Protein AF-A0A401I6B0-F1 (afdb_monomer_lite)

Foldseek 3Di:
DVVVVVVVVVVVVVVVVVVVVVLLVVLVVQLLVCLVVVDQLVVSCVVSVDDSVVSVVSNVVVD

Sequence (63 aa):
MGLEKILDDIERRGQNKGEQIGELKGKEDVAKQLIRMGMDSSSIALATGFSVQTIEDWRKEAY

Radius of gyration: 17.44 Å; chains: 1; bounding box: 38×24×49 Å

pLDDT: mean 80.3, std 10.5, range [55.38, 92.62]

Structure (mmCIF, N/CA/C/O backbone):
data_AF-A0A401I6B0-F1
#
_entry.id   AF-A0A401I6B0-F1
#
loop_
_atom_site.group_PDB
_atom_site.id
_atom_site.type_symbol
_atom_site.label_atom_id
_atom_site.label_alt_id
_atom_site.label_comp_id
_atom_site.label_asym_id
_atom_site.label_entity_id
_atom_site.label_seq_id
_atom_site.pdbx_PDB_ins_code
_atom_site.Cartn_x
_atom_site.Cartn_y
_atom_site.Cartn_z
_atom_site.occupancy
_atom_site.B_iso_or_equiv
_atom_site.auth_seq_id
_atom_site.auth_comp_id
_atom_site.auth_asym_id
_atom_site.auth_atom_id
_atom_site.pdbx_PDB_model_num
ATOM 1 N N . MET A 1 1 ? 26.623 -11.296 -32.773 1.00 61.34 1 MET A N 1
ATOM 2 C CA . MET A 1 1 ? 25.159 -11.509 -32.795 1.00 61.34 1 MET A CA 1
ATOM 3 C C . MET A 1 1 ? 24.587 -12.207 -31.554 1.00 61.34 1 MET A C 1
ATOM 5 O O . MET A 1 1 ? 23.402 -12.051 -31.316 1.00 61.34 1 MET A O 1
ATOM 9 N N . GLY A 1 2 ? 25.354 -12.963 -30.749 1.00 61.78 2 GLY A N 1
ATOM 10 C CA . GLY A 1 2 ? 24.807 -13.583 -29.522 1.00 61.78 2 GLY A CA 1
ATOM 11 C C . GLY A 1 2 ? 24.741 -12.659 -28.296 1.00 61.78 2 GLY A C 1
ATOM 12 O O . GLY A 1 2 ? 23.816 -12.763 -27.502 1.00 61.78 2 GLY A O 1
ATOM 13 N N . LEU A 1 3 ? 25.705 -11.743 -28.154 1.00 67.88 3 LEU A N 1
ATOM 14 C CA . LEU A 1 3 ? 25.868 -10.900 -26.959 1.00 67.88 3 LEU A CA 1
ATOM 15 C C . LEU A 1 3 ? 24.854 -9.752 -26.865 1.00 67.88 3 LEU A C 1
ATOM 17 O O . LEU A 1 3 ? 24.336 -9.502 -25.785 1.00 67.88 3 LEU A O 1
ATOM 21 N N . GLU A 1 4 ? 24.524 -9.103 -27.983 1.00 70.06 4 GLU A N 1
ATOM 22 C CA . GLU A 1 4 ? 23.536 -8.007 -28.024 1.00 70.06 4 GLU A CA 1
ATOM 23 C C . GLU A 1 4 ? 22.157 -8.483 -27.554 1.00 70.06 4 GLU A C 1
ATOM 25 O O . GLU A 1 4 ? 21.516 -7.841 -26.734 1.00 70.06 4 GLU A O 1
ATOM 30 N N . LYS A 1 5 ? 21.757 -9.691 -27.966 1.00 70.69 5 LYS A N 1
ATOM 31 C CA . LYS A 1 5 ? 20.477 -10.293 -27.576 1.00 70.69 5 LYS A CA 1
ATOM 32 C C . LYS A 1 5 ? 20.396 -10.616 -26.077 1.00 70.69 5 LYS A C 1
ATOM 34 O O . LYS A 1 5 ? 19.322 -10.557 -25.492 1.00 70.69 5 LYS A O 1
ATOM 39 N N . ILE A 1 6 ? 21.530 -10.966 -25.462 1.00 72.56 6 ILE A N 1
ATOM 40 C CA . ILE A 1 6 ? 21.621 -11.234 -24.019 1.00 72.56 6 ILE A CA 1
ATOM 41 C C . ILE A 1 6 ? 21.535 -9.924 -23.227 1.00 72.56 6 ILE A C 1
ATOM 43 O O . ILE A 1 6 ? 20.875 -9.888 -22.191 1.00 72.56 6 ILE A O 1
ATOM 47 N N . LEU A 1 7 ? 22.177 -8.857 -23.712 1.00 72.06 7 LEU A N 1
ATOM 48 C CA . LEU A 1 7 ? 22.130 -7.539 -23.076 1.00 72.06 7 LEU A CA 1
ATOM 49 C C . LEU A 1 7 ? 20.713 -6.945 -23.120 1.00 72.06 7 LEU A C 1
ATOM 51 O O . LEU A 1 7 ? 20.218 -6.525 -22.075 1.00 72.06 7 L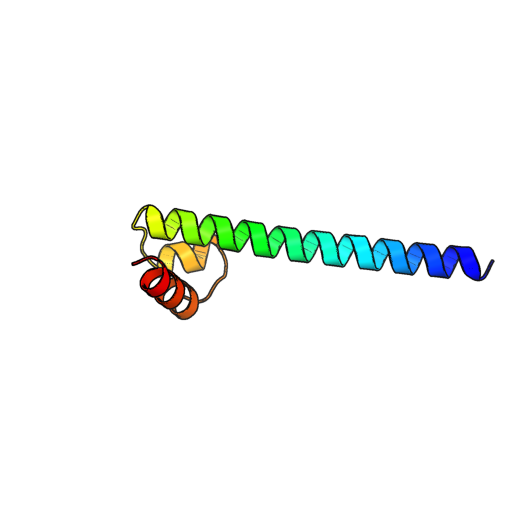EU A O 1
ATOM 55 N N . ASP A 1 8 ? 20.024 -7.035 -24.261 1.00 74.12 8 ASP A N 1
ATOM 56 C CA . ASP A 1 8 ? 18.629 -6.588 -24.408 1.00 74.12 8 ASP A CA 1
ATOM 57 C C . ASP A 1 8 ? 17.669 -7.320 -23.454 1.00 74.12 8 ASP A C 1
ATOM 59 O O . ASP A 1 8 ? 16.777 -6.714 -22.854 1.00 74.12 8 ASP A O 1
ATOM 63 N N . ASP A 1 9 ? 17.842 -8.634 -23.281 1.00 73.00 9 ASP A N 1
ATOM 64 C CA . ASP A 1 9 ? 17.007 -9.424 -22.371 1.00 73.00 9 ASP A CA 1
ATOM 65 C C . ASP A 1 9 ? 17.273 -9.084 -20.895 1.00 73.00 9 ASP A C 1
ATOM 67 O O . ASP A 1 9 ? 16.346 -9.111 -20.079 1.00 73.00 9 ASP A O 1
ATOM 71 N N . ILE A 1 10 ? 18.517 -8.749 -20.533 1.00 69.12 10 ILE A N 1
ATOM 72 C CA . ILE A 1 10 ? 18.866 -8.290 -19.180 1.00 69.12 10 ILE A CA 1
ATOM 73 C C . ILE A 1 10 ? 18.250 -6.915 -18.916 1.00 69.12 10 ILE A C 1
ATOM 75 O O . ILE A 1 10 ? 17.635 -6.721 -17.865 1.00 69.12 10 ILE A O 1
ATOM 79 N N . GLU A 1 11 ? 18.368 -5.987 -19.864 1.00 70.19 11 GLU A N 1
ATOM 80 C CA . GLU A 1 11 ? 17.827 -4.635 -19.731 1.00 70.19 11 GLU A CA 1
ATOM 81 C C . GLU A 1 11 ? 16.297 -4.653 -19.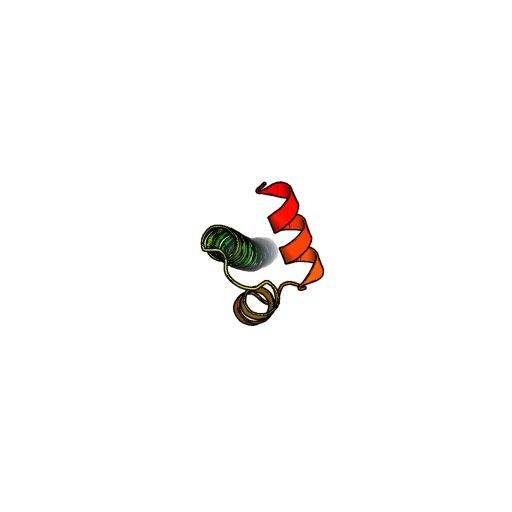628 1.00 70.19 11 GLU A C 1
ATOM 83 O O . GLU A 1 11 ? 15.736 -4.081 -18.691 1.00 70.19 11 GLU A O 1
ATOM 88 N N . ARG A 1 12 ? 15.616 -5.420 -20.489 1.00 69.31 12 ARG A N 1
ATOM 89 C CA . ARG A 1 12 ? 14.154 -5.581 -20.450 1.00 69.31 12 ARG A CA 1
ATOM 90 C C . ARG A 1 12 ? 13.670 -6.197 -19.137 1.00 69.31 12 ARG A C 1
ATOM 92 O O . ARG A 1 12 ? 12.666 -5.762 -18.573 1.00 69.31 12 ARG A O 1
ATOM 99 N N . ARG A 1 13 ? 14.379 -7.204 -18.610 1.00 68.81 13 ARG A N 1
ATOM 100 C CA . ARG A 1 13 ? 14.067 -7.782 -17.289 1.00 68.81 13 ARG A CA 1
ATOM 101 C C . ARG A 1 13 ? 14.301 -6.777 -16.164 1.00 68.81 13 ARG A C 1
ATOM 103 O O . ARG A 1 13 ? 13.518 -6.753 -15.217 1.00 68.81 13 ARG A O 1
ATOM 110 N N . GLY A 1 14 ? 15.351 -5.963 -16.261 1.00 66.38 14 GLY A N 1
ATOM 111 C CA . GLY A 1 14 ? 15.653 -4.897 -15.308 1.00 66.38 14 GLY A CA 1
ATOM 112 C C . GLY A 1 14 ? 14.563 -3.828 -15.264 1.00 66.38 14 GLY A C 1
ATOM 113 O O . GLY A 1 14 ? 14.087 -3.499 -14.180 1.00 66.38 14 GLY A O 1
ATOM 114 N N . GLN A 1 15 ? 14.116 -3.357 -16.430 1.00 69.88 15 GLN A N 1
ATOM 115 C CA . GLN A 1 15 ? 13.043 -2.368 -16.564 1.00 69.88 15 GLN A CA 1
ATOM 116 C C . GLN A 1 15 ? 11.715 -2.898 -16.019 1.00 69.88 15 GLN A C 1
ATOM 118 O O . GLN A 1 15 ? 11.150 -2.287 -15.118 1.00 69.88 15 GLN A O 1
ATOM 123 N N . ASN A 1 16 ? 11.280 -4.086 -16.452 1.00 66.25 16 ASN A N 1
ATOM 124 C CA . ASN A 1 16 ? 10.029 -4.687 -15.975 1.00 66.25 16 ASN A CA 1
ATOM 125 C C . ASN A 1 16 ? 10.031 -4.900 -14.455 1.00 66.25 16 ASN A C 1
ATOM 127 O O . ASN A 1 16 ? 9.036 -4.651 -13.777 1.00 66.25 16 ASN A O 1
ATOM 131 N N . LYS A 1 17 ? 11.163 -5.349 -13.899 1.00 63.91 17 LYS A N 1
ATOM 132 C CA . LYS A 1 17 ? 11.301 -5.551 -12.455 1.00 63.91 17 LYS A CA 1
ATOM 133 C C . LYS A 1 17 ? 11.338 -4.219 -11.702 1.00 63.91 17 LYS A C 1
ATOM 135 O O . LYS A 1 17 ? 10.768 -4.125 -10.620 1.00 63.91 17 LYS A O 1
ATOM 140 N N . GLY A 1 18 ? 11.988 -3.200 -12.261 1.00 63.12 18 GLY A N 1
ATOM 141 C CA . GLY A 1 18 ? 12.026 -1.851 -11.701 1.00 63.12 18 GLY A CA 1
ATOM 142 C C . GLY A 1 18 ? 10.646 -1.198 -11.663 1.00 63.12 18 GLY A C 1
ATOM 143 O O . GLY A 1 18 ? 10.261 -0.665 -10.626 1.00 63.12 18 GLY A O 1
ATOM 144 N N . GLU A 1 19 ? 9.886 -1.306 -12.751 1.00 68.50 19 GLU A N 1
ATOM 145 C CA . GLU A 1 19 ? 8.532 -0.760 -12.870 1.00 68.50 19 GLU A CA 1
ATOM 146 C C . GLU A 1 19 ? 7.571 -1.435 -11.884 1.00 68.50 19 GLU A C 1
ATOM 148 O O . GLU A 1 19 ? 6.902 -0.755 -11.109 1.00 68.50 19 GLU A O 1
ATOM 153 N N . GLN A 1 20 ? 7.611 -2.769 -11.791 1.00 66.56 20 GLN A N 1
ATOM 154 C CA . GLN A 1 20 ? 6.793 -3.523 -10.840 1.00 66.56 20 GLN A CA 1
ATOM 155 C C . GLN A 1 20 ? 7.137 -3.199 -9.375 1.00 66.56 20 GLN A C 1
ATOM 157 O O . GLN A 1 20 ? 6.244 -3.061 -8.538 1.00 66.56 20 GLN A O 1
ATOM 162 N N . ILE A 1 21 ? 8.426 -3.054 -9.043 1.00 68.62 21 ILE A N 1
ATOM 163 C CA . ILE A 1 21 ? 8.855 -2.646 -7.694 1.00 68.62 21 ILE A CA 1
ATOM 164 C C . ILE A 1 21 ? 8.423 -1.204 -7.403 1.00 68.62 21 ILE A C 1
ATOM 166 O O . ILE A 1 21 ? 8.010 -0.909 -6.282 1.00 68.62 21 ILE A O 1
ATOM 170 N N . GLY A 1 22 ? 8.516 -0.309 -8.389 1.00 70.62 22 GLY A N 1
ATOM 171 C CA . GLY A 1 22 ? 8.084 1.082 -8.267 1.00 70.62 22 GLY A CA 1
ATOM 172 C C . GLY A 1 22 ? 6.583 1.201 -8.016 1.00 70.62 22 GLY A C 1
ATOM 173 O O . GLY A 1 22 ? 6.169 1.915 -7.106 1.00 70.62 22 GLY A O 1
ATOM 174 N N . GLU A 1 23 ? 5.777 0.444 -8.757 1.00 76.06 23 GLU A N 1
ATOM 175 C CA . GLU A 1 23 ? 4.324 0.423 -8.601 1.00 76.06 23 GLU A CA 1
ATOM 176 C C . GLU A 1 23 ? 3.904 -0.122 -7.229 1.00 76.06 23 GLU A C 1
ATOM 178 O O . GLU A 1 23 ? 3.048 0.463 -6.564 1.00 76.06 23 GLU A O 1
ATOM 183 N N . LEU A 1 24 ? 4.542 -1.202 -6.763 1.00 73.69 24 LEU A N 1
ATOM 184 C CA . LEU A 1 24 ? 4.278 -1.770 -5.438 1.00 73.69 24 LEU A CA 1
ATOM 185 C C . LEU A 1 24 ? 4.632 -0.791 -4.314 1.00 73.69 24 LEU A C 1
ATOM 187 O O . LEU A 1 24 ? 3.820 -0.586 -3.413 1.00 73.69 24 LEU A O 1
ATOM 191 N N . LYS A 1 25 ? 5.801 -0.142 -4.395 1.00 75.69 25 LYS A N 1
ATOM 192 C CA . LYS A 1 25 ? 6.213 0.875 -3.416 1.00 75.69 25 LYS A CA 1
ATOM 193 C C . LYS A 1 25 ? 5.276 2.080 -3.416 1.00 75.69 25 LYS A C 1
ATOM 195 O O . LYS A 1 25 ? 4.883 2.536 -2.350 1.00 75.69 25 LYS A O 1
ATOM 200 N N . GLY A 1 26 ? 4.866 2.555 -4.593 1.00 82.44 26 GLY A N 1
ATOM 201 C CA . GLY A 1 26 ? 3.917 3.662 -4.710 1.00 82.44 26 GLY A CA 1
ATOM 202 C C . GLY A 1 26 ? 2.561 3.331 -4.085 1.00 82.44 26 GLY A C 1
ATOM 203 O O . GLY A 1 26 ? 2.015 4.133 -3.331 1.00 82.44 26 GLY A O 1
ATOM 204 N N . LYS A 1 27 ? 2.037 2.126 -4.334 1.00 85.06 27 LYS A N 1
ATOM 205 C CA . LYS A 1 27 ? 0.785 1.658 -3.722 1.00 85.06 27 LYS A CA 1
ATOM 206 C C . LYS A 1 27 ? 0.898 1.532 -2.203 1.00 85.06 27 LYS A C 1
ATOM 208 O O . LYS A 1 27 ? -0.047 1.885 -1.501 1.00 85.06 27 LYS A O 1
ATOM 213 N N . GLU A 1 28 ? 2.027 1.042 -1.694 1.00 85.69 28 GLU A N 1
ATOM 214 C CA . GLU A 1 28 ? 2.278 0.909 -0.254 1.00 85.69 28 GLU A CA 1
ATOM 215 C C . GLU A 1 28 ? 2.365 2.275 0.444 1.00 85.69 28 GLU A C 1
ATOM 217 O O . GLU A 1 28 ? 1.725 2.480 1.478 1.00 85.69 28 GLU A O 1
ATOM 222 N N . ASP A 1 29 ? 3.087 3.236 -0.138 1.00 86.88 29 ASP A N 1
ATOM 223 C CA . ASP A 1 29 ? 3.188 4.598 0.398 1.00 86.88 29 ASP A CA 1
ATOM 224 C C . ASP A 1 29 ? 1.823 5.297 0.420 1.00 86.88 29 ASP A C 1
ATOM 226 O O . ASP A 1 29 ? 1.463 5.931 1.418 1.00 86.88 29 ASP A O 1
ATOM 230 N N . VAL A 1 30 ? 1.027 5.124 -0.641 1.00 87.62 30 VAL A N 1
ATOM 231 C CA . VAL A 1 30 ? -0.357 5.614 -0.695 1.00 87.62 30 VAL A CA 1
ATOM 232 C C . VAL A 1 30 ? -1.196 4.956 0.400 1.00 87.62 30 VAL A C 1
ATOM 234 O O . VAL A 1 30 ? -1.853 5.664 1.159 1.00 87.62 30 VAL A O 1
ATOM 237 N N . ALA A 1 31 ? -1.141 3.629 0.557 1.00 88.62 31 ALA A N 1
ATOM 238 C CA . ALA A 1 31 ? -1.880 2.929 1.609 1.00 88.62 31 ALA A CA 1
ATOM 239 C C . ALA A 1 31 ? -1.537 3.471 3.004 1.00 88.62 31 ALA A C 1
ATOM 241 O O . ALA A 1 31 ? -2.432 3.810 3.778 1.00 88.62 31 ALA A O 1
ATOM 242 N N . LYS A 1 32 ? -0.244 3.636 3.304 1.00 88.31 32 LYS A N 1
ATOM 243 C CA . LYS A 1 32 ? 0.242 4.181 4.580 1.00 88.31 32 LYS A CA 1
ATOM 244 C C . LYS A 1 32 ? -0.204 5.624 4.812 1.00 88.31 32 LYS A C 1
ATOM 246 O O . LYS A 1 32 ? -0.561 5.975 5.938 1.00 88.31 32 LYS A O 1
ATOM 251 N N . GLN A 1 33 ? -0.214 6.468 3.780 1.00 89.75 33 GLN A N 1
ATOM 252 C CA . GLN A 1 33 ? -0.752 7.827 3.888 1.00 89.75 33 GLN A CA 1
ATOM 253 C C . GLN A 1 33 ? -2.251 7.821 4.191 1.00 89.75 33 GLN A C 1
ATOM 255 O O . GLN A 1 33 ? -2.681 8.530 5.099 1.00 89.75 33 GLN A O 1
ATOM 260 N N . LEU A 1 34 ? -3.036 6.992 3.501 1.00 90.12 34 LEU A N 1
ATOM 261 C CA . LEU A 1 34 ? -4.478 6.897 3.735 1.00 90.12 34 LEU A CA 1
ATOM 262 C C . LEU A 1 34 ? -4.790 6.376 5.152 1.00 90.12 34 LEU A C 1
ATOM 264 O O . LEU A 1 34 ? -5.696 6.894 5.805 1.00 90.12 34 LEU A O 1
ATOM 268 N N . ILE A 1 35 ? -3.992 5.430 5.667 1.00 91.19 35 ILE A N 1
ATOM 269 C CA . ILE A 1 35 ? -4.065 4.968 7.066 1.00 91.19 35 ILE A CA 1
ATOM 270 C C . I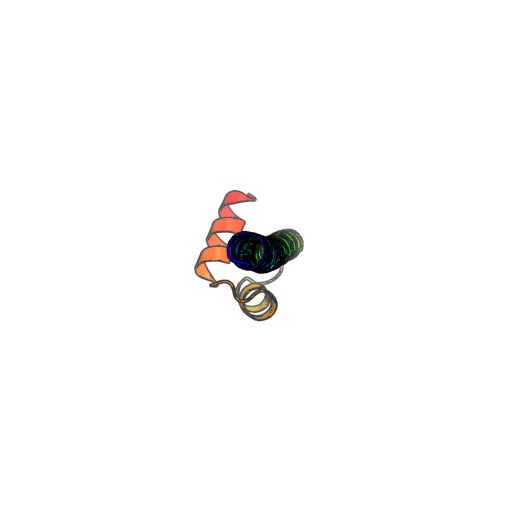LE A 1 35 ? -3.831 6.137 8.031 1.00 91.19 35 ILE A C 1
ATOM 272 O O . ILE A 1 35 ? -4.620 6.342 8.953 1.00 91.19 35 ILE A O 1
ATOM 276 N N . ARG A 1 36 ? -2.779 6.940 7.810 1.00 88.62 36 ARG A N 1
ATOM 277 C CA . ARG A 1 36 ? -2.468 8.124 8.638 1.00 88.62 36 ARG A CA 1
ATOM 278 C C . ARG A 1 36 ? -3.555 9.194 8.578 1.00 88.62 36 ARG A C 1
ATOM 280 O O . ARG A 1 36 ? -3.767 9.899 9.558 1.00 88.62 36 ARG A O 1
ATOM 287 N N . MET A 1 37 ? -4.246 9.309 7.447 1.00 88.88 37 MET A N 1
ATOM 288 C CA . MET A 1 37 ? -5.405 10.191 7.289 1.00 88.88 37 MET A CA 1
ATOM 289 C C . MET A 1 37 ? -6.668 9.649 7.978 1.00 88.88 37 MET A C 1
ATOM 291 O O . MET A 1 37 ? -7.689 10.330 7.993 1.00 88.88 37 MET A O 1
ATOM 295 N N . GLY A 1 38 ? -6.613 8.446 8.558 1.00 89.19 38 GLY A N 1
ATOM 296 C CA . GLY A 1 38 ? -7.725 7.838 9.283 1.00 89.19 38 GLY A CA 1
ATOM 297 C C . GLY A 1 38 ? -8.800 7.233 8.382 1.00 89.19 38 GLY A C 1
ATOM 298 O O . GLY A 1 38 ? -9.920 7.028 8.848 1.00 89.19 38 GLY A O 1
ATOM 299 N N . MET A 1 39 ? -8.491 6.951 7.111 1.00 91.38 39 MET A N 1
ATOM 300 C CA . MET A 1 39 ? -9.444 6.303 6.209 1.00 91.38 39 MET A CA 1
ATOM 301 C C . MET A 1 39 ? -9.771 4.868 6.633 1.00 91.38 39 MET A C 1
ATOM 303 O O . MET A 1 39 ? -8.981 4.188 7.289 1.00 91.38 39 MET A O 1
ATOM 307 N N . ASP A 1 40 ? -10.955 4.408 6.226 1.00 92.62 40 ASP A N 1
ATOM 308 C CA . ASP A 1 40 ? -11.400 3.036 6.453 1.00 92.62 40 ASP A CA 1
ATOM 309 C C . ASP A 1 40 ? -10.610 2.035 5.601 1.00 92.62 40 ASP A C 1
ATOM 311 O O . ASP A 1 40 ? -10.404 2.240 4.399 1.00 92.62 40 ASP A O 1
ATOM 315 N N . SER A 1 41 ? -10.230 0.917 6.211 1.00 90.25 41 SER A N 1
ATOM 316 C CA . SER A 1 41 ? -9.392 -0.117 5.602 1.00 90.25 41 SER A CA 1
ATOM 317 C C . SER A 1 41 ? -10.009 -0.745 4.351 1.00 90.25 41 SER A C 1
ATOM 319 O O . SER A 1 41 ? -9.279 -1.123 3.436 1.00 90.25 41 SER A O 1
ATOM 321 N N . SER A 1 42 ? -11.340 -0.780 4.239 1.00 91.50 42 SER A N 1
ATOM 322 C CA . SER A 1 42 ? -12.041 -1.251 3.035 1.00 91.50 42 SER A CA 1
ATOM 323 C C . SER A 1 42 ? -11.865 -0.285 1.860 1.00 91.50 42 SER A C 1
ATOM 325 O O . SER A 1 42 ? -11.662 -0.707 0.722 1.00 91.50 42 SER A O 1
ATOM 327 N N . SER A 1 43 ? -11.894 1.024 2.133 1.00 90.50 43 SER A N 1
ATOM 328 C CA . SER A 1 43 ? -11.676 2.061 1.112 1.00 90.50 43 SER A CA 1
ATOM 329 C C . SER A 1 43 ? -10.225 2.076 0.634 1.00 90.50 43 SER A C 1
ATOM 331 O O . SER A 1 43 ? -9.958 2.210 -0.559 1.00 90.50 43 SER A O 1
ATOM 333 N N . ILE A 1 44 ? -9.282 1.888 1.559 1.00 90.50 44 ILE A N 1
ATOM 334 C CA . ILE A 1 44 ? -7.854 1.794 1.241 1.00 90.50 44 ILE A CA 1
ATOM 335 C C . ILE A 1 44 ? -7.581 0.536 0.406 1.00 90.50 44 ILE A C 1
ATOM 337 O O . ILE A 1 44 ? -6.855 0.614 -0.586 1.00 90.50 44 ILE A O 1
ATOM 341 N N . ALA A 1 45 ? -8.206 -0.596 0.743 1.00 91.06 45 ALA A N 1
ATOM 342 C CA . ALA A 1 45 ? -8.082 -1.846 -0.006 1.00 91.06 45 ALA A CA 1
ATOM 343 C C . ALA A 1 45 ? -8.544 -1.682 -1.458 1.00 91.06 45 ALA A C 1
ATOM 345 O O . ALA A 1 45 ? -7.840 -2.080 -2.384 1.00 91.06 45 ALA A O 1
ATOM 346 N N . LEU A 1 46 ? -9.683 -1.014 -1.667 1.00 88.25 46 LEU A N 1
ATOM 347 C CA . LEU A 1 46 ? -10.197 -0.701 -3.003 1.00 88.25 46 LEU A CA 1
ATOM 348 C C . LEU A 1 46 ? -9.260 0.216 -3.802 1.00 88.25 46 LEU A C 1
ATOM 350 O O . LEU A 1 46 ? -9.062 -0.007 -4.993 1.00 88.25 46 LEU A O 1
ATOM 354 N N . ALA A 1 47 ? -8.676 1.232 -3.163 1.00 84.75 47 ALA A N 1
ATOM 355 C CA . ALA A 1 47 ? -7.820 2.210 -3.838 1.00 84.75 47 ALA A CA 1
ATOM 356 C C . ALA A 1 47 ? -6.422 1.668 -4.186 1.00 84.75 47 ALA A C 1
ATOM 358 O O . ALA A 1 47 ? -5.817 2.090 -5.169 1.00 84.75 47 ALA A O 1
ATOM 359 N N . THR A 1 4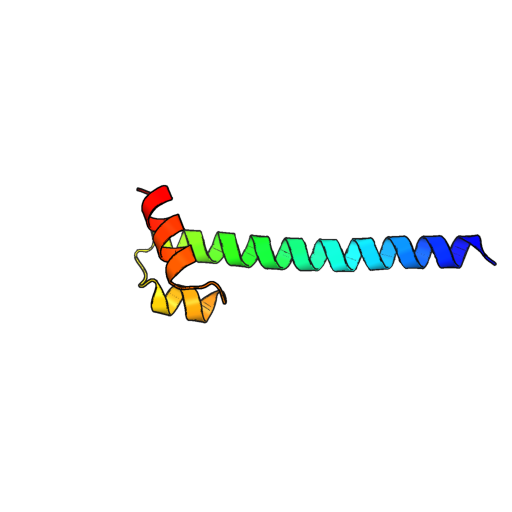8 ? -5.895 0.751 -3.374 1.00 85.25 48 THR A N 1
ATOM 360 C CA . THR A 1 48 ? -4.495 0.294 -3.459 1.00 8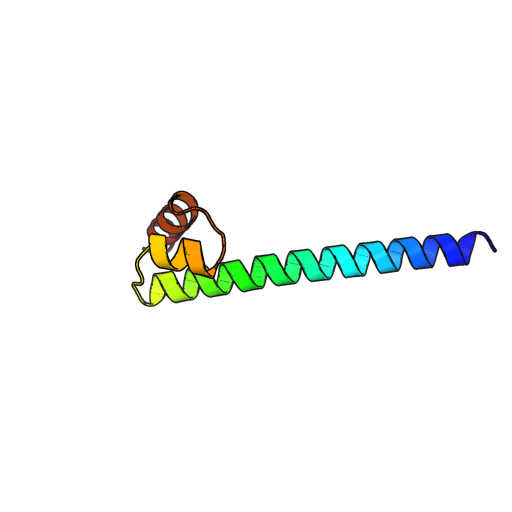5.25 48 THR A CA 1
ATOM 361 C C . THR A 1 48 ? -4.358 -1.137 -3.975 1.00 85.25 48 THR A C 1
ATOM 363 O O . THR A 1 48 ? -3.295 -1.518 -4.465 1.00 85.25 48 THR A O 1
ATOM 366 N N . GLY A 1 49 ? -5.437 -1.923 -3.910 1.00 86.31 49 GLY A N 1
ATOM 367 C CA . GLY A 1 49 ? -5.466 -3.339 -4.273 1.00 86.31 49 GLY A CA 1
ATOM 368 C C . GLY A 1 49 ? -4.920 -4.277 -3.193 1.00 86.31 49 GLY A C 1
ATOM 369 O O . GLY A 1 49 ? -4.857 -5.483 -3.423 1.00 86.31 49 GLY A O 1
ATOM 370 N N . PHE A 1 50 ? -4.525 -3.7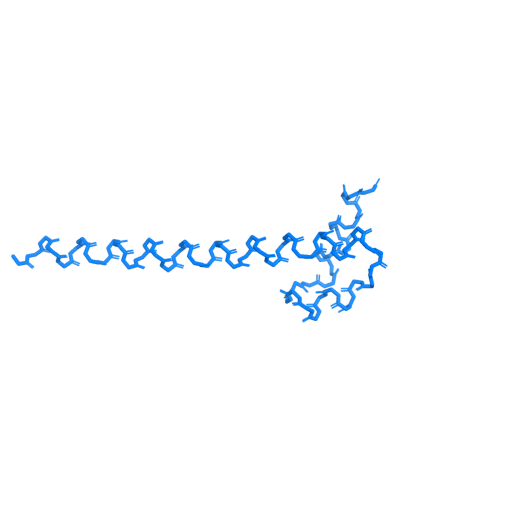59 -2.025 1.00 88.94 50 PHE A N 1
ATOM 371 C CA . PHE A 1 50 ? -4.122 -4.590 -0.892 1.00 88.94 50 PHE A CA 1
ATOM 372 C C . PHE A 1 50 ? -5.329 -5.185 -0.170 1.00 88.94 50 PHE A C 1
ATOM 374 O O . PHE A 1 50 ? -6.443 -4.667 -0.232 1.00 88.94 50 PHE A O 1
ATOM 381 N N . SER A 1 51 ? -5.103 -6.285 0.546 1.00 91.00 51 SER A N 1
ATOM 382 C CA . SER A 1 51 ? -6.150 -6.876 1.371 1.00 91.00 51 SER A CA 1
ATOM 383 C C . SER A 1 51 ? -6.453 -5.993 2.584 1.00 91.00 51 SER A C 1
ATOM 385 O O . SER A 1 51 ? -5.559 -5.350 3.139 1.00 91.00 51 SER A O 1
ATOM 387 N N . VAL A 1 52 ? -7.707 -6.014 3.039 1.00 91.25 52 VAL A N 1
ATOM 388 C CA . VAL A 1 52 ? -8.119 -5.317 4.269 1.00 91.25 52 VAL A CA 1
ATOM 389 C C . VAL A 1 52 ? -7.277 -5.775 5.466 1.00 91.25 52 VAL A C 1
ATOM 391 O O . VAL A 1 52 ? -6.861 -4.946 6.266 1.00 91.25 52 VAL A O 1
ATOM 394 N N . GLN A 1 53 ? -6.953 -7.071 5.545 1.00 91.50 53 GLN A N 1
ATOM 395 C CA . GLN A 1 53 ? -6.091 -7.642 6.584 1.00 91.50 53 GLN A CA 1
ATOM 396 C C . GLN A 1 53 ? -4.706 -6.972 6.606 1.00 91.50 53 GLN A C 1
ATOM 398 O O . GLN A 1 53 ? -4.258 -6.528 7.655 1.00 91.50 53 GLN A O 1
ATOM 403 N N . THR A 1 54 ? -4.067 -6.832 5.439 1.00 88.94 54 THR A N 1
ATOM 404 C CA . THR A 1 54 ? -2.755 -6.176 5.297 1.00 88.94 54 THR A CA 1
ATOM 405 C C . THR A 1 54 ? -2.794 -4.723 5.766 1.00 88.94 54 THR A C 1
ATOM 407 O O . THR A 1 54 ? -1.876 -4.259 6.435 1.00 88.94 54 THR A O 1
ATOM 410 N N . ILE A 1 55 ? -3.867 -4.005 5.436 1.00 91.00 55 ILE A N 1
ATOM 411 C CA . ILE A 1 55 ? -4.041 -2.604 5.828 1.00 91.00 55 ILE A CA 1
ATOM 412 C C . ILE A 1 55 ? -4.270 -2.476 7.337 1.00 91.00 55 ILE A C 1
ATOM 414 O O . ILE A 1 55 ? -3.697 -1.587 7.961 1.00 91.00 55 ILE A O 1
ATOM 418 N N . GLU A 1 56 ? -5.056 -3.372 7.936 1.00 91.38 56 GLU A N 1
ATOM 419 C CA . GLU A 1 56 ? -5.250 -3.433 9.389 1.00 91.38 56 GLU A CA 1
ATOM 420 C C . GLU A 1 56 ? -3.949 -3.752 10.134 1.00 91.38 56 GLU A C 1
ATOM 422 O O . GLU A 1 56 ? -3.677 -3.167 11.182 1.00 91.38 56 GLU A O 1
ATOM 427 N N . ASP A 1 57 ? -3.115 -4.637 9.593 1.00 91.69 57 ASP A N 1
ATOM 428 C CA . ASP A 1 57 ? -1.815 -4.946 10.187 1.00 91.69 57 ASP A CA 1
ATOM 429 C C . ASP A 1 57 ? -0.872 -3.735 10.110 1.00 91.69 57 ASP A C 1
ATOM 431 O O . ASP A 1 57 ? -0.307 -3.333 11.127 1.00 91.69 57 ASP A O 1
ATOM 435 N N . TRP A 1 58 ? -0.804 -3.042 8.968 1.00 89.19 58 TRP A N 1
ATOM 436 C CA . TRP A 1 58 ? -0.065 -1.775 8.857 1.00 89.19 58 TRP A CA 1
ATOM 437 C C . TRP A 1 58 ? -0.602 -0.675 9.771 1.00 89.19 58 TRP A C 1
ATOM 439 O O . TRP A 1 58 ? 0.163 0.157 10.259 1.00 89.19 58 TRP A O 1
ATOM 449 N N . ARG A 1 59 ? -1.910 -0.659 10.027 1.00 87.06 59 ARG A N 1
ATOM 450 C CA . ARG A 1 59 ? -2.535 0.293 10.947 1.00 87.06 59 ARG A CA 1
ATOM 451 C C . ARG A 1 59 ? -2.103 0.060 12.392 1.00 87.06 59 ARG A C 1
ATOM 453 O O . ARG A 1 59 ? -1.873 1.039 13.095 1.00 87.06 59 ARG A O 1
ATOM 460 N N . LYS A 1 60 ? -1.957 -1.202 12.805 1.00 87.94 60 LYS A N 1
ATOM 461 C CA . LYS A 1 60 ? -1.424 -1.593 14.123 1.00 87.94 60 LYS A CA 1
ATOM 462 C C . LYS A 1 60 ? 0.084 -1.388 14.250 1.00 87.94 60 LYS A C 1
ATOM 464 O O . LYS A 1 60 ? 0.583 -1.262 15.351 1.00 87.94 60 LYS A O 1
ATOM 469 N N . GLU A 1 61 ? 0.832 -1.413 13.152 1.00 83.06 61 GLU A N 1
ATOM 470 C CA . GLU A 1 61 ? 2.265 -1.088 13.187 1.00 83.06 61 GLU A CA 1
ATOM 471 C C . GLU A 1 61 ? 2.516 0.426 13.233 1.00 83.06 61 GLU A C 1
ATOM 473 O O . GLU A 1 61 ? 3.560 0.874 13.708 1.00 83.06 61 GLU A O 1
ATOM 478 N N . ALA A 1 62 ? 1.574 1.228 12.728 1.00 75.44 62 ALA A N 1
ATOM 479 C CA . ALA A 1 62 ? 1.661 2.686 12.736 1.00 75.44 62 ALA A CA 1
ATOM 480 C C . ALA A 1 62 ? 1.317 3.331 14.097 1.00 75.44 62 ALA A C 1
ATOM 482 O O . ALA A 1 62 ? 1.608 4.518 14.266 1.00 75.44 62 ALA A O 1
ATOM 483 N N . TYR A 1 63 ? 0.711 2.581 15.028 1.00 55.38 63 TYR A N 1
ATOM 484 C CA . TYR A 1 63 ? 0.217 3.033 16.338 1.00 55.38 63 TYR A CA 1
ATOM 485 C C . TYR A 1 63 ? 0.413 1.968 17.415 1.00 55.38 63 TYR A C 1
ATOM 487 O O . TYR A 1 63 ? 0.908 2.332 18.504 1.00 55.38 63 TYR A O 1
#

Secondary structure (DSSP, 8-state):
-HHHHHHHHHHHHHHHHHHHHHHHHHHHHHHHHHHHTT--HHHHHHHH---HHHHHHHHHH--